Protein AF-A0AAP8T2D3-F1 (afdb_monomer_lite)

Secondary structure (DSSP, 8-state):
-GGG-TTS-EEEEESS---TT--TTEEEEE--HHHHHHHHHHHHTS----SSGGGGGGGGGGHHHHTTTTSTT-S------TT-----S--

Foldseek 3Di:
DQLVQQVAAAEAEDCPDDDPPDRPSYDYDDDDPVRLQVLCCVQVVHNRDDPDPVCVVVCQVVVCSSPVVVCPPPPDDHDDDPPDDDDHPVD

Radius of gyration: 14.14 Å; chains: 1; bounding box: 33×24×37 Å

pLDDT: mean 94.24, std 3.38, range [81.5, 98.25]

Sequence (91 aa):
SCRRNADIDWLLFSDCGTPENLPPNVTVEAMSFSEYCALVSQRLNIDFVPDAPYKLCDIKPALGHIHVDRLQGYDFWAFGDIDLVFGDLRS

Structure (mmCIF, N/CA/C/O backbone):
data_AF-A0AAP8T2D3-F1
#
_entry.id   AF-A0AAP8T2D3-F1
#
loop_
_atom_site.group_PDB
_atom_site.id
_atom_site.type_symbol
_atom_site.label_atom_id
_atom_site.label_alt_id
_atom_site.label_comp_id
_atom_site.label_asym_id
_atom_site.label_entity_id
_atom_site.label_seq_id
_atom_site.pdbx_PDB_ins_code
_atom_site.Cartn_x
_atom_site.Cartn_y
_atom_site.Cartn_z
_atom_site.occupancy
_atom_site.B_iso_or_equiv
_atom_site.auth_seq_id
_atom_site.auth_comp_id
_atom_site.auth_asym_id
_atom_site.auth_atom_id
_atom_site.pdbx_PDB_model_num
ATOM 1 N N . SER A 1 1 ? -1.658 7.032 16.381 1.00 82.94 1 SER A N 1
ATOM 2 C CA . SER A 1 1 ? -0.944 5.861 15.814 1.00 82.94 1 SER A CA 1
ATOM 3 C C . SER A 1 1 ? -1.965 4.887 15.240 1.00 82.94 1 SER A C 1
ATOM 5 O O . SER A 1 1 ? -3.079 4.865 15.753 1.00 82.94 1 SER A O 1
ATOM 7 N N . CYS A 1 2 ? -1.612 4.081 14.230 1.00 91.62 2 CYS A N 1
ATOM 8 C CA . CYS A 1 2 ? -2.515 3.181 13.491 1.00 91.62 2 CYS A CA 1
ATOM 9 C C . CYS A 1 2 ? -3.407 2.317 14.399 1.00 91.62 2 CYS A C 1
ATOM 11 O O . CYS A 1 2 ? -4.619 2.299 14.226 1.00 91.62 2 CYS A O 1
ATOM 13 N N . ARG A 1 3 ? -2.843 1.720 15.463 1.00 94.12 3 ARG A N 1
ATOM 14 C CA . ARG A 1 3 ? -3.579 0.900 16.453 1.00 94.12 3 ARG A CA 1
ATOM 15 C C . ARG A 1 3 ? -4.755 1.628 17.126 1.00 94.12 3 ARG A C 1
ATOM 17 O O . ARG A 1 3 ? -5.665 0.982 17.629 1.00 94.12 3 ARG A O 1
ATOM 24 N N . ARG A 1 4 ? -4.703 2.962 17.219 1.00 94.25 4 ARG A N 1
ATOM 25 C CA . ARG A 1 4 ? -5.739 3.783 17.870 1.00 94.25 4 ARG A CA 1
ATOM 26 C C . ARG A 1 4 ? -6.929 4.085 16.954 1.00 94.25 4 ARG A C 1
ATOM 28 O O . ARG A 1 4 ? -7.967 4.452 17.481 1.00 94.25 4 ARG A O 1
ATOM 35 N N . ASN A 1 5 ? -6.788 3.892 15.644 1.00 95.44 5 ASN A N 1
ATOM 36 C CA . ASN A 1 5 ? -7.860 4.037 14.658 1.00 95.44 5 ASN A CA 1
ATOM 37 C C . ASN A 1 5 ? -8.322 2.634 14.233 1.00 95.44 5 ASN A C 1
ATOM 39 O O . ASN A 1 5 ? -8.015 2.184 13.134 1.00 95.44 5 ASN A O 1
ATOM 43 N N . ALA A 1 6 ? -8.930 1.892 15.165 1.00 95.38 6 ALA A N 1
ATOM 44 C CA . ALA A 1 6 ? -9.195 0.453 15.023 1.00 95.38 6 ALA A CA 1
ATOM 45 C C . ALA A 1 6 ? -10.234 0.097 13.942 1.00 95.38 6 ALA A C 1
ATOM 47 O O . ALA A 1 6 ? -10.353 -1.065 13.577 1.00 95.38 6 ALA A O 1
ATOM 48 N N . ASP A 1 7 ? -10.972 1.088 13.457 1.00 94.38 7 ASP A N 1
ATOM 49 C CA . ASP A 1 7 ? -11.964 1.017 12.384 1.00 94.38 7 ASP A CA 1
ATOM 50 C C . ASP A 1 7 ? -11.396 1.435 11.012 1.00 94.38 7 ASP A C 1
ATOM 52 O O . ASP A 1 7 ? -12.145 1.600 10.049 1.00 94.38 7 ASP A O 1
ATOM 56 N N . ILE A 1 8 ? -10.080 1.650 10.941 1.00 95.88 8 ILE A N 1
ATOM 57 C CA . ILE A 1 8 ? -9.329 1.900 9.714 1.00 95.88 8 ILE A CA 1
ATOM 58 C C . ILE A 1 8 ?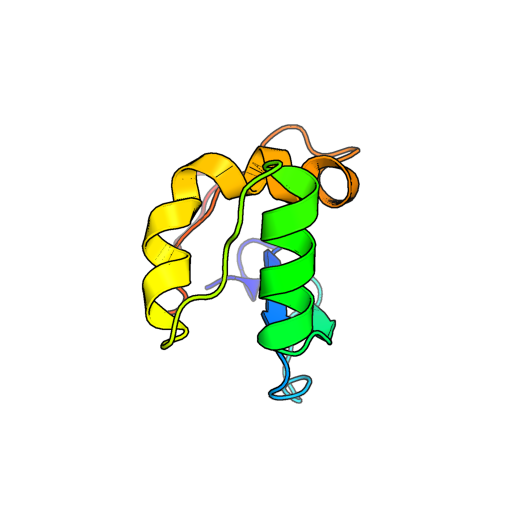 -8.323 0.770 9.546 1.00 95.88 8 ILE A C 1
ATOM 60 O O . ILE A 1 8 ? -7.459 0.572 10.408 1.00 95.88 8 ILE A O 1
ATOM 64 N N . ASP A 1 9 ? -8.413 0.087 8.411 1.00 96.88 9 ASP A N 1
ATOM 65 C CA . ASP A 1 9 ? -7.460 -0.931 7.995 1.00 96.88 9 ASP A CA 1
ATOM 66 C C . ASP A 1 9 ? -6.270 -0.299 7.264 1.00 96.88 9 ASP A C 1
ATOM 68 O O . ASP A 1 9 ? -6.415 0.520 6.353 1.00 96.88 9 ASP A O 1
ATOM 72 N N . TRP A 1 10 ? -5.065 -0.684 7.674 1.00 96.06 10 TRP A N 1
ATOM 73 C CA . TRP A 1 10 ? -3.803 -0.215 7.115 1.00 96.06 10 TRP A CA 1
ATOM 74 C C . TRP A 1 10 ? -3.172 -1.350 6.318 1.00 96.06 10 TRP A C 1
ATOM 76 O O . TRP A 1 10 ? -2.834 -2.387 6.884 1.00 96.06 10 TRP A O 1
ATOM 86 N N . LEU A 1 11 ? -2.979 -1.154 5.018 1.00 96.62 11 LEU A N 1
ATOM 87 C CA . LEU A 1 11 ? -2.362 -2.145 4.140 1.00 96.62 11 LEU A CA 1
ATOM 88 C C . LEU A 1 11 ? -0.936 -1.726 3.774 1.00 96.62 11 LEU A C 1
ATOM 90 O O . LEU A 1 11 ? -0.707 -0.614 3.297 1.00 96.62 11 LEU A O 1
ATOM 94 N N . LEU A 1 12 ? 0.015 -2.632 3.977 1.00 95.69 12 LEU A N 1
ATOM 95 C CA . LEU A 1 12 ? 1.426 -2.461 3.642 1.00 95.69 12 LEU A CA 1
ATOM 96 C C . LEU A 1 12 ? 1.874 -3.594 2.716 1.00 95.69 12 LEU A C 1
ATOM 98 O O . LEU A 1 12 ? 1.486 -4.740 2.914 1.00 95.69 12 LEU A O 1
ATOM 102 N N . PHE A 1 13 ? 2.743 -3.282 1.758 1.00 95.25 13 PHE A N 1
ATOM 103 C CA . PHE A 1 13 ? 3.444 -4.270 0.936 1.00 95.25 13 PHE A CA 1
ATOM 104 C C . PHE A 1 13 ? 4.919 -4.254 1.31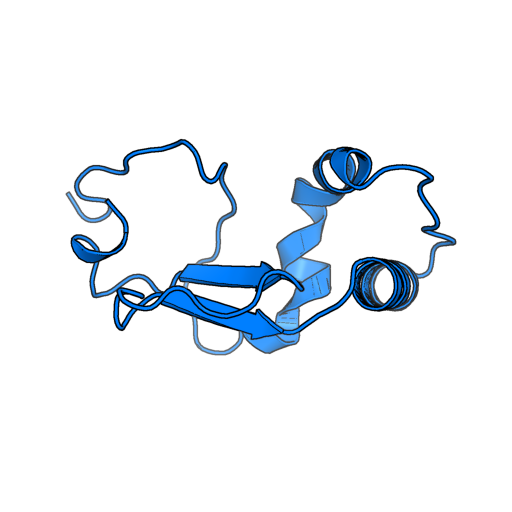9 1.00 95.25 13 PHE A C 1
ATOM 106 O O . PHE A 1 13 ? 5.525 -3.180 1.360 1.00 95.25 13 PHE A O 1
ATOM 113 N N . SER A 1 14 ? 5.491 -5.410 1.655 1.00 94.38 14 SER A N 1
ATOM 114 C CA . SER A 1 14 ? 6.883 -5.469 2.109 1.00 94.38 14 SER A CA 1
ATOM 115 C C . SER A 1 14 ? 7.492 -6.862 1.982 1.00 94.38 14 SER A C 1
ATOM 117 O O . SER A 1 14 ? 6.811 -7.869 2.150 1.00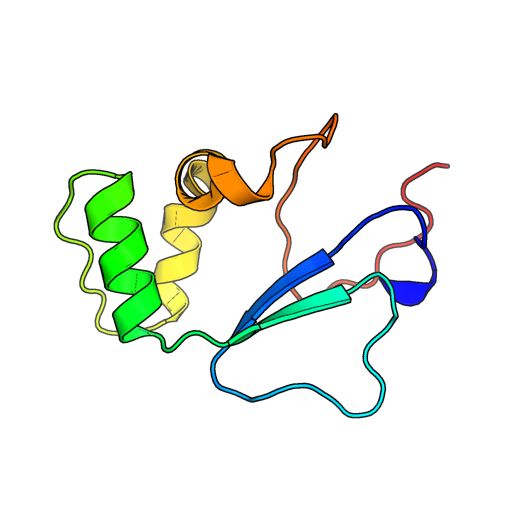 94.38 14 SER A O 1
ATOM 119 N N . ASP A 1 15 ? 8.802 -6.911 1.771 1.00 94.56 15 ASP A N 1
ATOM 120 C CA . ASP A 1 15 ? 9.651 -8.100 1.849 1.00 94.56 15 ASP A CA 1
ATOM 121 C C . ASP A 1 15 ? 10.455 -8.186 3.163 1.00 94.56 15 ASP A C 1
ATOM 123 O O . ASP A 1 15 ? 11.186 -9.150 3.383 1.00 94.56 15 ASP A O 1
ATOM 127 N N . CYS A 1 16 ? 10.275 -7.236 4.087 1.00 93.94 16 CYS A N 1
ATOM 128 C CA . CYS A 1 16 ? 10.964 -7.197 5.384 1.00 93.94 16 CYS A CA 1
ATOM 129 C C . CYS A 1 16 ? 10.367 -8.148 6.443 1.00 93.94 16 CYS A C 1
ATOM 131 O O . CYS A 1 16 ? 10.835 -8.177 7.582 1.00 93.94 16 CYS A O 1
ATOM 133 N N . GLY A 1 17 ? 9.326 -8.907 6.090 1.00 92.62 17 GLY A N 1
ATOM 134 C CA . GLY A 1 17 ? 8.576 -9.759 7.014 1.00 92.62 17 GLY A CA 1
ATOM 135 C C . GLY A 1 17 ? 7.593 -8.991 7.905 1.00 92.62 17 GLY A C 1
ATOM 136 O O . GLY A 1 17 ? 7.395 -7.782 7.779 1.00 92.62 17 GLY A O 1
ATOM 137 N N . THR A 1 18 ? 6.935 -9.719 8.807 1.00 93.44 18 THR A N 1
ATOM 138 C CA . THR A 1 18 ? 5.901 -9.175 9.694 1.00 93.44 18 THR A CA 1
ATOM 139 C C . THR A 1 18 ? 6.486 -8.825 11.069 1.00 93.44 18 THR A C 1
ATOM 141 O O . THR A 1 18 ? 7.064 -9.702 11.713 1.00 93.44 18 THR A O 1
ATOM 144 N N . PRO A 1 19 ? 6.321 -7.585 11.568 1.00 92.00 19 PRO A N 1
ATOM 145 C CA . PRO A 1 19 ? 6.733 -7.218 12.924 1.00 92.00 19 PRO A CA 1
ATOM 146 C C . PRO A 1 19 ? 5.988 -8.013 14.010 1.00 92.00 19 PRO A C 1
ATOM 148 O O . PRO A 1 19 ? 4.782 -8.221 13.901 1.00 92.00 19 PRO A O 1
ATOM 151 N N . GLU A 1 20 ? 6.664 -8.362 15.112 1.00 92.38 20 GLU A N 1
ATOM 152 C CA . GLU A 1 20 ? 6.071 -9.141 16.221 1.00 92.38 20 GLU A CA 1
ATOM 153 C C . GLU A 1 20 ? 4.835 -8.476 16.854 1.00 92.38 20 GLU A C 1
ATOM 155 O O . GLU A 1 20 ? 3.884 -9.147 17.239 1.00 92.38 20 GLU A O 1
ATOM 160 N N . ASN A 1 21 ? 4.828 -7.142 16.948 1.00 92.31 21 ASN A N 1
ATOM 161 C CA . ASN A 1 21 ? 3.765 -6.363 17.591 1.00 92.31 21 ASN A CA 1
ATOM 162 C C . ASN A 1 21 ? 2.849 -5.660 16.578 1.00 92.31 21 ASN A C 1
ATOM 164 O O . ASN A 1 21 ? 2.441 -4.510 16.797 1.00 92.31 21 ASN A O 1
ATOM 168 N N . LEU A 1 22 ? 2.526 -6.326 15.467 1.00 94.25 22 LEU A N 1
ATOM 169 C CA . LEU A 1 22 ? 1.637 -5.766 14.451 1.00 94.25 22 LEU A CA 1
ATOM 170 C C . LEU A 1 22 ? 0.227 -5.516 15.035 1.00 94.25 22 LEU A C 1
ATOM 172 O O . LEU A 1 22 ? -0.346 -6.398 15.678 1.00 94.25 22 LEU A O 1
ATOM 176 N N . PRO A 1 23 ? -0.341 -4.304 14.905 1.00 95.38 23 PRO A N 1
ATOM 177 C CA . PRO A 1 23 ? -1.726 -4.060 15.293 1.00 95.38 23 PRO A CA 1
ATOM 178 C C . PRO A 1 23 ? -2.711 -4.895 14.459 1.00 95.38 23 PRO A C 1
ATOM 180 O O . PRO A 1 23 ? -2.440 -5.137 13.289 1.00 95.38 23 PRO A O 1
ATOM 183 N N . PRO A 1 24 ? -3.871 -5.290 15.017 1.00 95.88 24 PRO A N 1
ATOM 184 C CA . PRO A 1 24 ? -4.837 -6.141 14.313 1.00 95.88 24 PRO A CA 1
ATOM 185 C C . PRO A 1 24 ? -5.476 -5.471 13.090 1.00 95.88 24 PRO A C 1
ATOM 187 O O . PRO A 1 24 ? -5.950 -6.166 12.206 1.00 95.88 24 PRO A O 1
ATOM 190 N N . ASN A 1 25 ? -5.477 -4.138 13.040 1.00 96.75 25 ASN A N 1
ATOM 191 C CA . ASN A 1 25 ? -5.955 -3.355 11.906 1.00 96.75 25 ASN A CA 1
ATOM 192 C C . ASN A 1 25 ? -4.843 -3.038 10.893 1.00 96.75 25 ASN A C 1
ATOM 194 O O . ASN A 1 25 ? -5.013 -2.170 10.050 1.00 96.75 25 ASN A O 1
ATOM 198 N N . VAL A 1 26 ? -3.672 -3.672 10.993 1.00 96.44 26 VAL A N 1
ATOM 199 C CA . VAL A 1 26 ? -2.590 -3.520 10.017 1.00 96.44 26 VAL A CA 1
ATOM 200 C C . VAL A 1 26 ? -2.350 -4.868 9.349 1.00 96.44 26 VAL A C 1
ATOM 202 O O . VAL A 1 26 ? -2.120 -5.867 10.025 1.00 96.44 26 VAL A O 1
ATOM 205 N N . THR A 1 27 ? -2.357 -4.884 8.021 1.00 96.06 27 THR A N 1
ATOM 206 C CA . THR A 1 27 ? -2.039 -6.047 7.189 1.00 96.06 27 THR A CA 1
ATOM 207 C C . THR A 1 27 ? -0.743 -5.786 6.430 1.00 96.06 27 THR A C 1
ATOM 209 O O . THR A 1 27 ? -0.575 -4.726 5.829 1.00 96.06 27 THR A O 1
ATOM 212 N N . VAL A 1 28 ? 0.173 -6.757 6.445 1.00 96.88 28 VAL A N 1
ATOM 213 C CA . VAL A 1 28 ? 1.390 -6.745 5.621 1.00 96.88 28 VAL A CA 1
ATOM 214 C C . VAL A 1 28 ? 1.267 -7.851 4.576 1.00 96.88 28 VAL A C 1
ATOM 216 O O . VAL A 1 28 ? 1.344 -9.031 4.916 1.00 96.88 28 VAL A O 1
ATOM 219 N N . GLU A 1 29 ? 1.075 -7.480 3.313 1.00 96.69 29 GLU A N 1
ATOM 220 C CA . GLU A 1 29 ? 1.175 -8.404 2.185 1.00 96.69 29 GLU A CA 1
ATOM 221 C C . GLU A 1 29 ? 2.651 -8.583 1.813 1.00 96.69 29 GLU A C 1
ATOM 223 O O . GLU A 1 29 ? 3.347 -7.629 1.453 1.00 96.69 29 GLU A O 1
ATOM 228 N N . ALA A 1 30 ? 3.135 -9.823 1.926 1.00 97.00 30 ALA A N 1
ATOM 229 C CA . ALA A 1 30 ? 4.500 -10.168 1.561 1.00 97.00 30 ALA A CA 1
ATOM 230 C C . ALA A 1 30 ? 4.682 -10.034 0.044 1.00 97.00 30 ALA A C 1
ATOM 232 O O . ALA A 1 30 ? 4.018 -10.734 -0.721 1.00 97.00 30 ALA A O 1
ATOM 233 N N . MET A 1 31 ? 5.564 -9.132 -0.383 1.00 95.94 31 MET A N 1
ATOM 234 C CA . MET A 1 31 ? 5.830 -8.876 -1.798 1.00 95.94 31 M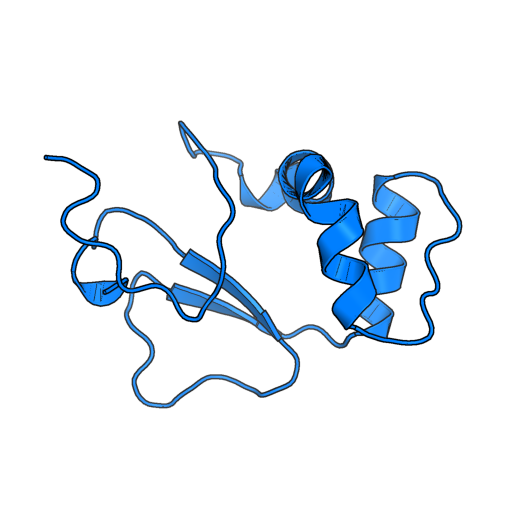ET A CA 1
ATOM 235 C C . MET A 1 31 ? 7.227 -8.287 -1.970 1.00 95.94 31 MET A C 1
ATOM 237 O O . MET A 1 31 ? 7.581 -7.319 -1.295 1.00 95.94 31 MET A O 1
ATOM 241 N N . SER A 1 32 ? 8.010 -8.851 -2.885 1.00 96.19 32 SER A N 1
ATOM 242 C CA . SER A 1 32 ? 9.303 -8.286 -3.266 1.00 96.19 32 SER A CA 1
ATOM 243 C C . SER A 1 32 ? 9.142 -7.022 -4.107 1.00 96.19 32 SER A C 1
ATOM 245 O O . SER A 1 32 ? 8.126 -6.796 -4.770 1.00 96.19 32 SER A O 1
ATOM 247 N N . PHE A 1 33 ? 10.190 -6.201 -4.137 1.00 95.00 33 PHE A N 1
ATOM 248 C CA . PHE A 1 33 ? 10.202 -4.997 -4.964 1.00 95.00 33 PHE A CA 1
ATOM 249 C C . PHE A 1 33 ? 9.966 -5.289 -6.458 1.00 95.00 33 PHE A C 1
ATOM 251 O O . PHE A 1 33 ? 9.214 -4.571 -7.116 1.00 95.00 33 PHE A O 1
ATOM 258 N N . SER A 1 34 ? 10.558 -6.360 -6.996 1.00 95.69 34 SER A N 1
ATOM 259 C CA . SER A 1 34 ? 10.389 -6.746 -8.403 1.00 95.69 34 SER A CA 1
ATOM 260 C C . SER A 1 34 ? 8.962 -7.198 -8.718 1.00 95.69 34 SER A C 1
ATOM 262 O O . SER A 1 34 ? 8.424 -6.821 -9.760 1.00 95.69 34 SER A O 1
ATOM 264 N N . GLU A 1 35 ? 8.327 -7.953 -7.819 1.00 97.06 35 GLU A N 1
ATOM 265 C CA . GLU A 1 35 ? 6.916 -8.338 -7.949 1.00 97.06 35 GLU A CA 1
ATOM 266 C C . GLU A 1 35 ? 6.000 -7.112 -7.924 1.00 97.06 35 GLU A C 1
ATOM 268 O O . GLU A 1 35 ? 5.092 -7.004 -8.751 1.00 97.06 35 GLU A O 1
ATOM 273 N N . TYR A 1 36 ? 6.275 -6.146 -7.041 1.00 96.81 36 TYR A N 1
ATOM 274 C CA . TYR A 1 36 ? 5.500 -4.909 -6.975 1.00 96.81 36 TYR A CA 1
ATOM 275 C C . TYR A 1 36 ? 5.647 -4.080 -8.260 1.00 96.81 36 TYR A C 1
ATOM 277 O O . TYR A 1 36 ? 4.655 -3.600 -8.810 1.00 96.81 36 TYR A O 1
ATOM 285 N N . CYS A 1 37 ? 6.861 -3.959 -8.805 1.00 97.00 37 CYS A N 1
ATOM 286 C CA . CYS A 1 37 ? 7.092 -3.289 -10.090 1.00 97.00 37 CYS A CA 1
ATOM 287 C C . CYS A 1 37 ? 6.358 -3.980 -11.254 1.00 97.00 37 CYS A C 1
ATOM 289 O O . CYS A 1 37 ? 5.782 -3.302 -12.112 1.00 97.00 37 CYS A O 1
ATOM 291 N N . ALA A 1 38 ? 6.314 -5.316 -11.266 1.00 97.62 38 ALA A N 1
ATOM 292 C CA . ALA A 1 38 ? 5.558 -6.079 -12.258 1.00 97.62 38 ALA A CA 1
ATOM 293 C C . ALA A 1 38 ? 4.042 -5.839 -12.136 1.00 97.62 38 ALA A C 1
ATOM 295 O O . ALA A 1 38 ? 3.373 -5.621 -13.149 1.00 97.62 38 ALA A O 1
ATOM 296 N N . LEU A 1 39 ? 3.507 -5.797 -10.909 1.00 97.81 39 LEU A N 1
ATOM 297 C CA . LEU A 1 39 ? 2.106 -5.454 -10.649 1.00 97.81 39 LEU A CA 1
ATOM 298 C C . LEU A 1 39 ? 1.770 -4.047 -11.164 1.00 97.81 39 LEU A C 1
ATOM 300 O O . LEU A 1 39 ? 0.765 -3.869 -11.852 1.00 97.81 39 LEU A O 1
ATOM 304 N N . VAL A 1 40 ? 2.612 -3.053 -10.872 1.00 97.62 40 VAL A N 1
ATOM 305 C CA . VAL A 1 40 ? 2.424 -1.673 -11.353 1.00 97.62 40 VAL A CA 1
ATOM 306 C C . VAL A 1 40 ? 2.422 -1.632 -12.881 1.00 97.62 40 VAL A C 1
ATOM 308 O O . VAL A 1 40 ? 1.498 -1.067 -13.471 1.00 97.62 40 VAL A O 1
ATOM 311 N N . SER A 1 41 ? 3.408 -2.273 -13.515 1.00 97.75 41 SER A N 1
ATOM 312 C CA . SER A 1 41 ? 3.519 -2.353 -14.977 1.00 97.75 41 SER A CA 1
ATOM 313 C C . SER A 1 41 ? 2.253 -2.945 -15.601 1.00 97.75 41 SER A C 1
ATOM 315 O O . SER A 1 41 ? 1.682 -2.372 -16.530 1.00 97.75 41 SER A O 1
ATOM 317 N N . GLN A 1 42 ? 1.751 -4.045 -15.031 1.00 98.25 42 GLN A N 1
ATOM 318 C CA . GLN A 1 42 ? 0.526 -4.705 -15.480 1.00 98.25 42 GLN A CA 1
ATOM 319 C C . GLN A 1 42 ? -0.716 -3.818 -15.302 1.00 98.25 42 GLN A C 1
ATOM 321 O O . GLN A 1 42 ? -1.540 -3.724 -16.210 1.00 98.25 42 GLN A O 1
ATOM 326 N N . ARG A 1 43 ? -0.880 -3.181 -14.136 1.00 98.00 43 ARG A N 1
ATOM 327 C CA . ARG A 1 43 ? -2.091 -2.413 -13.794 1.00 98.00 43 ARG A CA 1
ATOM 328 C C . ARG A 1 43 ? -2.187 -1.081 -14.529 1.00 98.00 43 ARG A C 1
ATOM 330 O O . ARG A 1 43 ? -3.297 -0.627 -14.811 1.00 98.00 43 ARG A O 1
ATOM 337 N N . LEU A 1 44 ? -1.046 -0.465 -14.827 1.00 96.81 44 LEU A N 1
ATOM 338 C CA . LEU A 1 44 ? -0.968 0.811 -15.539 1.00 96.81 44 LEU A CA 1
ATOM 339 C C . LEU A 1 44 ? -0.706 0.656 -17.040 1.00 96.81 44 LEU A C 1
ATOM 341 O O . LEU A 1 44 ? -0.828 1.639 -17.766 1.00 96.81 44 LEU A O 1
ATOM 345 N N . ASN A 1 45 ? -0.386 -0.555 -17.509 1.00 97.19 45 ASN A N 1
ATOM 346 C CA . ASN A 1 45 ? 0.001 -0.835 -18.893 1.00 97.19 45 ASN A CA 1
ATOM 347 C C . ASN A 1 45 ? 1.175 0.053 -19.358 1.00 97.19 45 ASN A C 1
ATOM 349 O O . ASN A 1 45 ? 1.123 0.695 -20.409 1.00 97.19 45 ASN A O 1
ATOM 353 N N . ILE A 1 46 ? 2.223 0.104 -18.533 1.00 95.88 46 ILE A N 1
ATOM 354 C CA . ILE A 1 46 ? 3.474 0.837 -18.779 1.00 95.88 46 ILE A CA 1
ATOM 355 C C . ILE A 1 46 ? 4.672 -0.065 -18.475 1.00 95.88 46 ILE A C 1
ATOM 357 O O . ILE A 1 46 ? 4.535 -1.061 -17.769 1.00 95.88 46 ILE A O 1
ATOM 361 N N . ASP A 1 47 ? 5.853 0.320 -18.952 1.00 96.19 47 ASP A N 1
ATOM 362 C CA . ASP A 1 47 ? 7.117 -0.284 -18.524 1.00 96.19 47 ASP A CA 1
ATOM 363 C C . ASP A 1 47 ? 7.618 0.418 -17.250 1.00 96.19 47 ASP A C 1
ATOM 365 O O . ASP A 1 47 ? 8.170 1.520 -17.309 1.00 96.19 47 ASP A O 1
ATOM 369 N N . PHE A 1 48 ? 7.341 -0.167 -16.080 1.00 96.00 48 PHE A N 1
ATOM 370 C CA . PHE A 1 48 ? 7.726 0.390 -14.781 1.00 96.00 48 PHE A CA 1
ATOM 371 C C . PHE A 1 48 ? 8.842 -0.444 -14.144 1.00 96.00 48 PHE A C 1
ATOM 373 O O . PHE A 1 48 ? 8.592 -1.383 -13.388 1.00 96.00 48 PHE A O 1
ATOM 380 N N . VAL A 1 49 ? 10.090 -0.067 -14.434 1.00 94.81 49 VAL A N 1
ATOM 381 C CA . VAL A 1 49 ? 11.301 -0.739 -13.931 1.00 94.81 49 VAL A CA 1
ATOM 382 C C . VAL A 1 49 ? 12.267 0.292 -13.332 1.00 94.81 49 VAL A C 1
ATOM 384 O O . VAL A 1 49 ? 13.297 0.608 -13.925 1.00 94.81 49 VAL A O 1
ATOM 387 N N . PRO A 1 50 ? 11.926 0.909 -12.188 1.00 94.81 50 PRO A N 1
ATOM 388 C CA . PRO A 1 50 ? 12.814 1.870 -11.546 1.00 94.81 50 PRO A CA 1
ATOM 389 C C . PRO A 1 50 ? 14.037 1.198 -10.908 1.00 94.81 50 PRO A C 1
ATOM 391 O O . PRO A 1 50 ? 13.918 0.168 -10.249 1.00 94.81 50 PRO A O 1
ATOM 394 N N . ASP A 1 51 ? 15.191 1.865 -10.988 1.00 89.94 51 ASP A N 1
ATOM 395 C CA . ASP A 1 51 ? 16.436 1.407 -10.348 1.00 89.94 51 ASP A CA 1
ATOM 396 C C . ASP A 1 51 ? 16.394 1.470 -8.809 1.00 89.94 51 ASP A C 1
ATOM 398 O O . ASP A 1 51 ? 17.206 0.840 -8.132 1.00 89.94 51 ASP A O 1
ATOM 402 N N . ALA A 1 52 ? 15.474 2.259 -8.240 1.00 89.75 52 ALA A N 1
ATOM 403 C CA . ALA A 1 52 ? 15.394 2.504 -6.803 1.00 89.75 52 ALA A CA 1
ATOM 404 C C . ALA A 1 52 ? 13.943 2.508 -6.284 1.00 89.75 52 ALA A C 1
ATOM 406 O O . ALA A 1 52 ? 13.080 3.151 -6.894 1.00 89.75 52 ALA A O 1
ATOM 407 N N . PRO A 1 53 ? 13.677 1.919 -5.097 1.00 87.19 53 PRO A N 1
ATOM 408 C CA . PRO A 1 53 ? 12.342 1.893 -4.489 1.00 87.19 53 PRO A CA 1
ATOM 409 C C . PRO A 1 53 ? 11.710 3.262 -4.245 1.00 87.19 53 PRO A C 1
ATOM 411 O O . PRO A 1 53 ? 10.491 3.392 -4.260 1.00 87.19 53 PRO A O 1
ATOM 414 N N . TYR A 1 54 ? 12.517 4.312 -4.080 1.00 87.69 54 TYR A N 1
ATOM 415 C CA . TYR A 1 54 ? 12.010 5.670 -3.870 1.00 87.69 54 TYR A CA 1
ATOM 416 C C . TYR A 1 54 ? 11.110 6.168 -5.018 1.00 87.69 54 TYR A C 1
ATOM 418 O O . TYR A 1 54 ? 10.204 6.968 -4.793 1.00 87.69 54 TYR A O 1
ATOM 426 N N . LYS A 1 55 ? 11.290 5.651 -6.241 1.00 89.25 55 LYS A N 1
ATOM 427 C CA . LYS A 1 55 ? 10.445 5.986 -7.400 1.00 89.25 55 LYS A CA 1
ATOM 428 C C . LYS A 1 55 ? 8.999 5.496 -7.266 1.00 89.25 55 LYS A C 1
ATOM 430 O O . LYS A 1 55 ? 8.142 5.968 -8.006 1.00 89.25 55 LYS A O 1
ATOM 435 N N . LEU A 1 56 ? 8.697 4.623 -6.300 1.00 90.62 56 LEU A N 1
ATOM 436 C CA . LEU A 1 56 ? 7.316 4.271 -5.951 1.00 90.62 56 LEU A CA 1
ATOM 437 C C . LEU A 1 56 ? 6.512 5.485 -5.451 1.00 90.62 56 LEU A C 1
ATOM 439 O O . LEU A 1 56 ? 5.288 5.496 -5.556 1.00 90.62 56 LEU A O 1
ATOM 443 N N . CYS A 1 57 ? 7.168 6.541 -4.960 1.00 89.62 57 CYS A N 1
ATOM 444 C CA . CYS A 1 57 ? 6.487 7.782 -4.590 1.00 89.62 57 CYS A CA 1
ATOM 445 C C . CYS A 1 57 ? 5.808 8.470 -5.785 1.00 89.62 57 CYS A C 1
ATOM 447 O O . CYS A 1 57 ? 4.767 9.100 -5.601 1.00 89.62 57 CYS A O 1
ATOM 449 N N . ASP A 1 58 ? 6.340 8.308 -6.999 1.00 91.19 58 ASP A N 1
ATOM 450 C CA . ASP A 1 58 ? 5.810 8.961 -8.203 1.00 91.19 58 ASP A CA 1
ATOM 451 C C . ASP A 1 58 ? 4.453 8.378 -8.630 1.00 91.19 58 ASP A C 1
ATOM 453 O O . ASP A 1 58 ? 3.657 9.052 -9.282 1.00 91.19 58 ASP A O 1
ATOM 457 N N . ILE A 1 59 ? 4.163 7.135 -8.231 1.00 93.94 59 ILE A N 1
ATOM 458 C CA . ILE A 1 59 ? 2.918 6.429 -8.567 1.00 93.94 59 ILE A CA 1
ATOM 459 C C . ILE A 1 59 ? 1.862 6.507 -7.457 1.00 93.94 59 ILE A C 1
ATOM 461 O O . ILE A 1 59 ? 0.788 5.924 -7.610 1.00 93.94 59 ILE A O 1
ATOM 465 N N . LYS A 1 60 ? 2.123 7.233 -6.357 1.00 93.94 60 LYS A N 1
ATOM 466 C CA . LYS A 1 60 ? 1.174 7.421 -5.240 1.00 93.94 60 LYS A CA 1
ATOM 467 C C . LYS A 1 60 ? -0.251 7.791 -5.707 1.00 93.94 60 LYS A C 1
ATOM 469 O O . LYS A 1 60 ? -1.197 7.143 -5.254 1.00 93.94 60 LYS A O 1
ATOM 474 N N . PRO A 1 61 ? -0.443 8.728 -6.663 1.00 94.75 61 PRO A N 1
ATOM 475 C CA . PRO A 1 61 ? -1.778 9.065 -7.170 1.00 94.75 61 PRO A CA 1
ATOM 476 C C . PRO A 1 61 ? -2.518 7.904 -7.853 1.00 94.75 61 PRO A C 1
ATOM 478 O O . PRO A 1 61 ? -3.742 7.928 -7.939 1.00 94.75 61 PRO A O 1
ATOM 481 N N . ALA A 1 62 ? -1.798 6.889 -8.336 1.00 96.62 62 ALA A N 1
ATOM 482 C CA . ALA A 1 62 ? -2.360 5.746 -9.049 1.00 96.62 62 ALA A CA 1
ATOM 483 C C . ALA A 1 62 ? -2.626 4.525 -8.149 1.00 96.62 62 ALA A C 1
ATOM 485 O O . ALA A 1 62 ? -3.190 3.540 -8.625 1.00 96.62 62 ALA A O 1
ATOM 486 N N . LEU A 1 63 ? -2.249 4.565 -6.863 1.00 97.00 63 LEU A N 1
ATOM 487 C CA . LEU A 1 63 ? -2.326 3.401 -5.967 1.00 97.00 63 LEU A CA 1
ATOM 488 C C . LEU A 1 63 ? -3.734 2.811 -5.858 1.00 97.00 63 LEU A C 1
ATOM 490 O O . LEU A 1 63 ? -3.870 1.591 -5.844 1.00 97.00 63 LEU A O 1
ATOM 494 N N . GLY A 1 64 ? -4.778 3.642 -5.858 1.00 97.19 64 GLY A N 1
ATOM 495 C CA . GLY A 1 64 ? -6.153 3.145 -5.819 1.00 97.19 64 GLY A CA 1
ATOM 496 C C . GLY A 1 64 ? -6.548 2.340 -7.057 1.00 97.19 64 GLY A C 1
ATOM 497 O O . GLY A 1 64 ? -7.276 1.359 -6.948 1.00 97.19 64 GLY A O 1
ATOM 498 N N . HIS A 1 65 ? -6.024 2.703 -8.231 1.00 97.75 65 HIS A N 1
ATOM 499 C CA . HIS A 1 65 ? -6.232 1.934 -9.461 1.00 97.75 65 HIS A CA 1
ATOM 500 C C . HIS A 1 65 ? -5.388 0.653 -9.470 1.00 97.75 65 HIS A C 1
ATOM 502 O O . HIS A 1 65 ? -5.882 -0.419 -9.821 1.00 97.75 65 HIS A O 1
ATOM 508 N N . ILE A 1 66 ? -4.126 0.745 -9.035 1.00 97.94 66 ILE A N 1
ATOM 509 C CA . ILE A 1 66 ? -3.214 -0.406 -8.946 1.00 97.94 66 ILE A CA 1
ATOM 510 C C . ILE A 1 66 ? -3.794 -1.488 -8.025 1.00 97.94 66 ILE A C 1
ATOM 512 O O . ILE A 1 66 ? -3.764 -2.662 -8.386 1.00 97.94 66 ILE A O 1
ATOM 516 N N . HIS A 1 67 ? -4.394 -1.091 -6.900 1.00 97.44 67 HIS A N 1
ATOM 517 C CA . HIS A 1 67 ? -4.865 -1.991 -5.839 1.00 97.44 67 HIS A CA 1
ATOM 518 C C . HIS A 1 67 ? -6.388 -2.091 -5.731 1.00 97.44 67 HIS A C 1
ATOM 520 O O . HIS A 1 67 ? -6.906 -2.409 -4.664 1.00 97.44 67 HIS A O 1
ATOM 526 N N . VAL A 1 68 ? -7.127 -1.835 -6.813 1.00 96.94 68 VAL A N 1
ATOM 527 C CA . VAL A 1 68 ? -8.606 -1.792 -6.799 1.00 96.94 68 VAL A CA 1
ATOM 528 C C . VAL A 1 68 ? -9.264 -3.053 -6.212 1.00 96.94 68 VAL A C 1
ATOM 530 O O . VAL A 1 68 ? -10.324 -2.983 -5.598 1.00 96.94 68 VAL A O 1
ATOM 533 N N . ASP A 1 69 ? -8.615 -4.206 -6.337 1.00 96.69 69 ASP A N 1
ATOM 534 C CA . ASP A 1 69 ? -9.030 -5.493 -5.776 1.00 96.69 69 ASP A CA 1
ATOM 535 C C . ASP A 1 69 ? -8.868 -5.592 -4.252 1.00 96.69 69 ASP A C 1
ATOM 537 O O . ASP A 1 69 ? -9.581 -6.369 -3.626 1.00 96.69 69 ASP A O 1
ATOM 541 N N . ARG A 1 70 ? -7.984 -4.795 -3.638 1.00 97.25 70 ARG A N 1
ATOM 542 C CA . ARG A 1 70 ? -7.859 -4.681 -2.172 1.00 97.25 70 ARG A CA 1
ATOM 543 C C . ARG A 1 70 ? -8.797 -3.634 -1.576 1.00 97.25 70 ARG A C 1
ATOM 545 O O . ARG A 1 70 ? -9.005 -3.623 -0.370 1.00 97.25 70 ARG A O 1
ATOM 552 N N . LEU A 1 71 ? -9.362 -2.765 -2.412 1.00 96.75 71 LEU A N 1
ATOM 553 C CA . LEU A 1 71 ? -10.255 -1.688 -1.982 1.00 96.75 71 LEU A CA 1
ATOM 554 C C . LEU A 1 71 ? -11.738 -2.083 -2.009 1.00 96.75 71 LEU A C 1
ATOM 556 O O . LEU A 1 71 ? -12.594 -1.299 -1.603 1.00 96.75 71 LEU A O 1
ATOM 560 N N . GLN A 1 72 ? -12.068 -3.288 -2.481 1.00 96.38 72 GLN A N 1
ATOM 561 C CA . GLN A 1 72 ? -13.450 -3.760 -2.527 1.00 96.38 72 GLN A CA 1
ATOM 562 C C . GLN A 1 72 ? -14.049 -3.842 -1.117 1.00 96.38 72 GLN A C 1
ATOM 564 O O . GLN A 1 72 ? -13.491 -4.482 -0.233 1.00 96.38 72 GLN A O 1
ATOM 569 N N . GLY A 1 73 ? -15.213 -3.216 -0.926 1.00 96.44 73 GLY A N 1
ATOM 570 C CA . GLY A 1 73 ? -15.922 -3.198 0.358 1.00 96.44 73 GLY A CA 1
ATOM 571 C C . GLY A 1 73 ? -15.561 -2.032 1.283 1.00 96.44 73 GLY A C 1
ATOM 572 O O . GLY A 1 73 ? -16.194 -1.902 2.325 1.00 96.44 73 GLY A O 1
ATOM 573 N N . TYR A 1 74 ? -14.612 -1.172 0.903 1.00 96.88 74 TYR A N 1
ATOM 574 C CA . TYR A 1 74 ? -14.302 0.060 1.632 1.00 96.88 74 TYR A CA 1
ATOM 575 C C . TYR A 1 74 ? -15.032 1.264 1.025 1.00 96.88 74 TYR A C 1
ATOM 577 O O . TYR A 1 74 ? -15.104 1.405 -0.196 1.00 96.88 74 TYR A O 1
ATOM 585 N N . ASP A 1 75 ? -15.526 2.167 1.877 1.00 95.38 75 ASP A N 1
ATOM 586 C CA . ASP A 1 75 ? -16.181 3.410 1.439 1.00 95.38 75 ASP A CA 1
ATOM 587 C C . ASP A 1 75 ? -15.177 4.442 0.897 1.00 95.38 75 ASP A C 1
ATOM 589 O O . ASP A 1 75 ? -15.487 5.226 -0.002 1.00 95.38 75 ASP A O 1
ATOM 593 N N . PHE A 1 76 ? -13.962 4.448 1.455 1.00 95.25 76 PHE A N 1
ATOM 594 C CA . PHE A 1 76 ? -12.902 5.406 1.149 1.00 95.25 76 PHE A CA 1
ATOM 595 C C . PHE A 1 76 ? -11.534 4.726 1.176 1.00 95.25 76 PHE A C 1
ATOM 597 O O . PHE A 1 76 ? -11.331 3.738 1.879 1.00 95.25 76 PHE A O 1
ATOM 604 N N . TRP A 1 77 ? -10.575 5.305 0.457 1.00 96.31 77 TRP A N 1
ATOM 605 C CA . TRP A 1 77 ? -9.170 4.915 0.521 1.00 96.31 77 TRP A CA 1
ATOM 606 C C . TRP A 1 77 ? -8.280 6.160 0.532 1.00 96.31 77 TRP A C 1
ATOM 608 O O . TRP A 1 77 ? -8.659 7.220 0.030 1.00 96.31 77 TRP A O 1
ATOM 618 N N . ALA A 1 78 ? -7.088 6.022 1.104 1.00 94.75 78 ALA A N 1
ATOM 619 C CA . ALA A 1 78 ? -6.060 7.052 1.116 1.00 94.75 78 ALA A CA 1
ATOM 620 C C . ALA A 1 78 ? -4.670 6.404 1.144 1.00 94.75 78 ALA A C 1
ATOM 622 O O . ALA A 1 78 ? -4.531 5.207 1.390 1.00 94.75 78 ALA A O 1
ATOM 623 N N . PHE A 1 79 ? -3.636 7.209 0.914 1.00 94.88 79 PHE A N 1
ATOM 624 C CA . PHE A 1 79 ? -2.241 6.826 1.118 1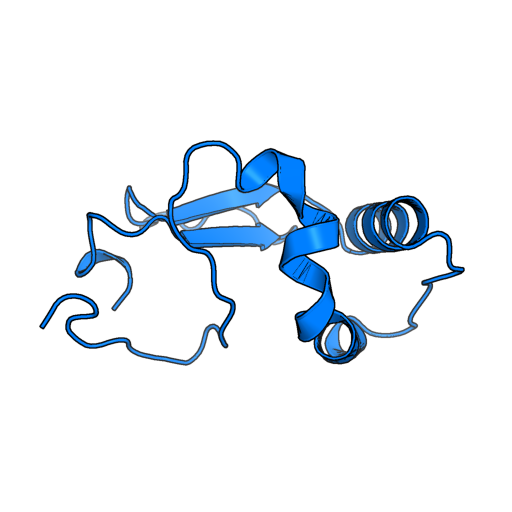.00 94.88 79 PHE A CA 1
ATOM 625 C C . PHE A 1 79 ? -1.541 7.883 1.980 1.00 94.88 79 PHE A C 1
ATOM 627 O O . PHE A 1 79 ? -1.977 9.033 2.045 1.00 94.88 79 PHE A O 1
ATOM 634 N N . GLY A 1 80 ? -0.440 7.504 2.623 1.00 90.62 80 GLY A N 1
ATOM 635 C CA . GLY A 1 80 ? 0.354 8.401 3.459 1.00 90.62 80 GLY A CA 1
ATOM 636 C C . GLY A 1 80 ? 1.753 7.853 3.704 1.00 90.62 80 GLY A C 1
ATOM 637 O O . GLY A 1 80 ? 2.070 6.739 3.283 1.00 90.62 80 GLY A O 1
ATOM 638 N N . ASP A 1 81 ? 2.586 8.649 4.367 1.00 89.19 81 ASP A N 1
ATOM 639 C CA . ASP A 1 81 ? 3.927 8.230 4.766 1.00 89.19 81 ASP A CA 1
ATOM 640 C C . ASP A 1 81 ? 3.889 7.440 6.086 1.00 89.19 81 ASP A C 1
ATOM 642 O O . ASP A 1 81 ? 3.012 7.628 6.934 1.00 89.19 81 ASP A O 1
ATOM 646 N N . ILE A 1 82 ? 4.840 6.517 6.246 1.00 87.19 82 ILE A N 1
ATOM 647 C CA . ILE A 1 82 ? 4.919 5.602 7.399 1.00 87.19 82 ILE A CA 1
ATOM 648 C C . ILE A 1 82 ? 5.498 6.257 8.663 1.00 87.19 82 ILE A C 1
ATOM 650 O O . ILE A 1 82 ? 5.450 5.665 9.740 1.00 87.19 82 ILE A O 1
ATOM 654 N N . ASP A 1 83 ? 6.051 7.462 8.543 1.00 89.00 83 ASP A N 1
ATO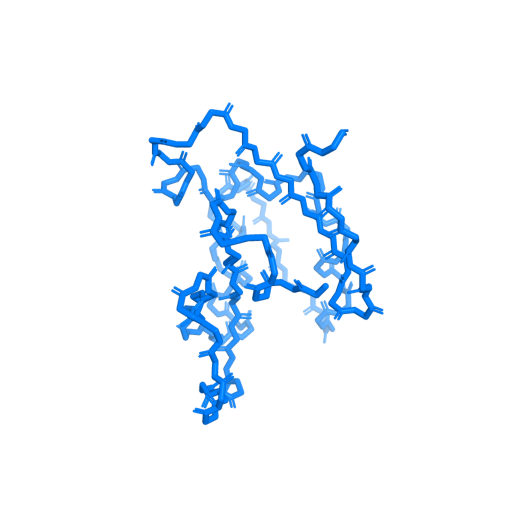M 655 C CA . ASP A 1 83 ? 6.660 8.246 9.623 1.00 89.00 83 ASP A CA 1
ATOM 656 C C . ASP A 1 83 ? 5.675 9.226 10.291 1.00 89.00 83 ASP A C 1
ATOM 658 O O . ASP A 1 83 ? 6.055 10.021 11.154 1.00 89.00 83 ASP A O 1
ATOM 662 N N . LEU A 1 84 ? 4.387 9.131 9.951 1.00 90.19 84 LEU A N 1
ATOM 663 C CA . LEU A 1 84 ? 3.323 9.945 10.529 1.00 90.19 84 LEU A CA 1
ATOM 664 C C . LEU A 1 84 ? 2.661 9.270 11.738 1.00 90.19 84 LEU A C 1
ATOM 666 O O . LEU A 1 84 ? 2.346 8.078 11.749 1.00 90.19 84 LEU A O 1
ATOM 670 N N . VAL A 1 85 ? 2.344 10.074 12.755 1.00 91.25 85 VAL A N 1
ATOM 671 C CA . VAL A 1 85 ? 1.470 9.665 13.862 1.00 91.25 85 VAL A CA 1
ATOM 672 C C . VAL A 1 85 ? 0.102 10.306 13.674 1.00 91.25 85 VAL A C 1
ATOM 674 O O . VAL A 1 85 ? -0.111 11.458 14.037 1.00 91.25 85 VAL A O 1
ATOM 677 N N . PHE A 1 86 ? -0.851 9.535 13.154 1.00 90.69 86 PHE A N 1
ATOM 678 C CA . PHE A 1 86 ? -2.239 9.986 13.040 1.00 90.69 86 PHE A CA 1
ATOM 679 C C . PHE A 1 86 ? -2.888 10.144 14.421 1.00 90.69 86 PHE A C 1
ATOM 681 O O . PHE A 1 86 ? -2.688 9.289 15.298 1.00 90.69 86 PHE A O 1
ATOM 688 N N . GLY A 1 87 ? -3.648 11.227 14.599 1.00 92.12 87 GLY A N 1
ATOM 689 C CA . GLY A 1 87 ? -4.528 11.443 15.747 1.00 92.12 87 GLY A CA 1
ATOM 690 C C . GLY A 1 87 ? -5.766 10.547 15.678 1.00 92.12 87 GLY A C 1
ATOM 691 O O . GLY A 1 87 ? -5.663 9.372 15.317 1.00 92.12 87 GLY A O 1
ATOM 692 N N . ASP A 1 88 ? -6.918 11.108 16.027 1.00 92.06 88 ASP A N 1
ATOM 693 C CA . ASP A 1 88 ? -8.221 10.505 15.755 1.00 92.06 88 ASP A CA 1
ATOM 694 C C . ASP A 1 88 ? -8.663 10.915 14.343 1.00 92.06 88 ASP A C 1
ATOM 696 O O . ASP A 1 88 ? -8.784 12.102 14.053 1.00 92.06 88 ASP A O 1
ATOM 700 N N . LEU A 1 89 ? -8.819 9.946 13.442 1.00 91.25 89 LEU A N 1
ATOM 701 C CA . LEU A 1 89 ? -9.227 10.200 12.056 1.00 91.25 89 LEU A CA 1
ATOM 702 C C . LEU A 1 89 ? -10.751 10.287 11.885 1.00 91.25 89 LEU A C 1
ATOM 704 O O . LEU A 1 89 ? -11.221 10.558 10.779 1.00 91.25 89 LEU A O 1
ATOM 708 N N . ARG A 1 90 ? -11.521 10.063 12.956 1.00 87.31 90 ARG A N 1
ATOM 709 C CA . ARG A 1 90 ? -12.990 10.126 12.970 1.00 87.31 90 ARG A CA 1
ATOM 710 C C . ARG A 1 90 ? -13.547 11.311 13.766 1.00 87.31 90 ARG A C 1
ATOM 712 O O . ARG A 1 90 ? -14.768 11.420 13.868 1.00 87.31 90 ARG A O 1
ATOM 719 N N . SER A 1 91 ? -12.685 12.159 14.329 1.00 81.50 91 SER A N 1
ATOM 720 C CA . SER A 1 91 ? -13.067 13.316 15.156 1.00 81.50 91 SER A CA 1
ATOM 721 C C . SER A 1 91 ? -13.618 14.494 14.366 1.00 81.50 91 SER A C 1
ATOM 723 O O . SER A 1 91 ? -13.036 14.777 13.294 1.00 81.50 91 SER A O 1
#